Protein AF-A0A7S2HXE6-F1 (afdb_monomer_lite)

Sequence (151 aa):
RLRIKLFRNLTEQEIAFYDAHVSGELSSRLINDSASLSSLTQFTTQTLLQAVVKFSGALVAMYWTHPKLAIIATIITPVGALLVRRTGKIVGKYGIVQNHAMAKANAVAIEVLGSIRTVQSNVGERQEARRFMERLNYYLRVIKATVYLET

Secondary structure (DSSP, 8-state):
-HHHHHHHHHHTS-HHHHHSS-HHHHHHHHHHHHHHHHHHHHHHHHHHHHHHHHHHHHHHHHHHH-HHHHHHHHHHHHHHHHHHHHHHHHHHHHHHHHHHHHHHHHHHHHHHHHTHHHHHHTT-HHHHHHHHHHHHHHHHHHHHHHHHTT-

Structure (mmCIF, N/CA/C/O backbone):
data_AF-A0A7S2HXE6-F1
#
_entry.id   AF-A0A7S2HXE6-F1
#
loop_
_atom_site.group_PDB
_atom_site.id
_atom_site.type_symbol
_atom_site.label_atom_id
_atom_site.label_alt_id
_atom_site.label_comp_id
_atom_site.label_asym_id
_atom_site.label_entity_id
_atom_site.label_seq_id
_atom_site.pdbx_PDB_ins_code
_atom_site.Cartn_x
_atom_site.Cartn_y
_atom_site.Cartn_z
_atom_site.occupancy
_atom_site.B_iso_or_equiv
_atom_site.auth_seq_id
_atom_site.auth_comp_id
_atom_site.auth_asym_id
_atom_site.auth_atom_id
_atom_site.pdbx_PDB_model_num
ATOM 1 N N . ARG A 1 1 ? 1.824 26.849 1.088 1.00 81.12 1 ARG A N 1
ATOM 2 C CA . ARG A 1 1 ? 0.504 27.034 0.423 1.00 81.12 1 ARG A CA 1
ATOM 3 C C . ARG A 1 1 ? -0.604 26.183 1.055 1.00 81.12 1 ARG A C 1
ATOM 5 O O . ARG A 1 1 ? -1.630 26.756 1.387 1.00 81.12 1 ARG A O 1
ATOM 12 N N . LEU A 1 2 ? -0.410 24.872 1.274 1.00 87.19 2 LEU A N 1
ATOM 13 C CA . LEU A 1 2 ? -1.423 24.003 1.907 1.00 87.19 2 LEU A CA 1
ATOM 14 C C . LEU A 1 2 ? -1.822 24.473 3.322 1.00 87.19 2 LEU A C 1
ATOM 16 O O . LEU A 1 2 ? -3.001 24.662 3.585 1.00 87.19 2 LEU A O 1
ATOM 20 N N . ARG A 1 3 ? -0.834 24.779 4.179 1.00 89.62 3 ARG A N 1
ATOM 21 C CA . ARG A 1 3 ? -1.045 25.345 5.529 1.00 89.62 3 ARG A CA 1
ATOM 22 C C . ARG A 1 3 ? -1.903 26.610 5.538 1.00 89.62 3 ARG A C 1
ATOM 24 O O . ARG A 1 3 ? -2.795 26.727 6.356 1.00 89.62 3 ARG A O 1
ATOM 31 N N . ILE A 1 4 ? -1.667 27.519 4.592 1.00 91.38 4 ILE A N 1
ATOM 32 C CA . ILE A 1 4 ? -2.418 28.780 4.474 1.00 91.38 4 ILE A CA 1
ATOM 33 C C . ILE A 1 4 ? -3.874 28.506 4.079 1.00 91.38 4 ILE A C 1
ATOM 35 O O . ILE A 1 4 ? -4.780 29.107 4.641 1.00 91.38 4 ILE A O 1
ATOM 39 N N . LYS A 1 5 ? -4.113 27.575 3.144 1.00 90.88 5 LYS A N 1
ATOM 40 C CA . LYS A 1 5 ? -5.477 27.174 2.763 1.00 90.88 5 LYS A CA 1
ATOM 41 C C . LYS A 1 5 ? -6.226 26.519 3.924 1.00 90.88 5 LYS A C 1
ATOM 43 O O . LYS A 1 5 ? -7.384 26.846 4.137 1.00 90.88 5 LYS A O 1
ATOM 48 N N . LEU A 1 6 ? -5.566 25.623 4.661 1.00 89.31 6 LEU A N 1
ATOM 49 C CA . LEU A 1 6 ? -6.151 24.966 5.831 1.00 89.31 6 LEU A CA 1
ATOM 50 C C . LEU A 1 6 ? -6.435 25.966 6.955 1.00 89.31 6 LEU A C 1
ATOM 52 O O . LEU A 1 6 ? -7.517 25.933 7.522 1.00 89.31 6 LEU A O 1
ATOM 56 N N . PHE A 1 7 ? -5.510 26.890 7.220 1.00 92.38 7 PHE A N 1
ATOM 57 C CA . PHE A 1 7 ? -5.711 27.957 8.197 1.00 92.38 7 PHE A CA 1
ATOM 58 C C . PHE A 1 7 ? -6.892 28.858 7.823 1.00 92.38 7 PHE A C 1
ATOM 60 O O . PHE A 1 7 ? -7.756 29.088 8.657 1.00 92.38 7 PHE A O 1
ATOM 67 N N . ARG A 1 8 ? -6.991 29.283 6.554 1.00 93.50 8 ARG A N 1
ATOM 68 C CA . ARG A 1 8 ? -8.138 30.065 6.066 1.00 93.50 8 ARG A CA 1
ATOM 69 C C . ARG A 1 8 ? -9.463 29.316 6.244 1.00 93.50 8 ARG A C 1
ATOM 71 O O . ARG A 1 8 ? -10.439 29.890 6.705 1.00 93.50 8 ARG A O 1
ATOM 78 N N . ASN A 1 9 ? -9.480 28.028 5.911 1.00 90.94 9 ASN A N 1
ATOM 79 C CA . ASN A 1 9 ? -10.676 27.203 6.058 1.00 90.94 9 ASN A CA 1
ATOM 80 C C . ASN A 1 9 ? -11.065 26.993 7.530 1.00 90.94 9 ASN A C 1
ATOM 82 O O . ASN A 1 9 ? -12.245 26.894 7.832 1.00 90.94 9 ASN A O 1
ATOM 86 N N . LEU A 1 10 ? -10.090 26.935 8.445 1.00 90.69 10 LEU A N 1
ATOM 87 C CA . LEU A 1 10 ? -10.360 26.913 9.883 1.00 90.69 10 LEU A CA 1
ATOM 88 C C . LEU A 1 10 ? -10.968 28.248 10.329 1.00 90.69 10 LEU A C 1
ATOM 90 O O . LEU A 1 10 ? -11.995 28.248 10.995 1.00 90.69 10 LEU A O 1
ATOM 94 N N . THR A 1 11 ? -10.416 29.391 9.916 1.00 91.00 11 THR A N 1
ATOM 95 C CA . THR A 1 11 ? -10.940 30.711 10.322 1.00 91.00 11 THR A CA 1
ATOM 96 C C . THR A 1 11 ? -12.355 31.017 9.816 1.00 91.00 11 THR A C 1
ATOM 98 O O . THR A 1 11 ? -13.000 31.907 10.354 1.00 91.00 11 THR A O 1
ATOM 101 N N . GLU A 1 12 ? -12.835 30.294 8.803 1.00 93.31 12 GLU A N 1
ATOM 102 C CA . GLU A 1 12 ? -14.193 30.416 8.249 1.00 93.31 12 GLU A CA 1
ATOM 103 C C . GLU A 1 12 ? -15.202 29.435 8.895 1.00 93.31 12 GLU A C 1
ATOM 105 O O . GLU A 1 12 ? -16.368 29.423 8.508 1.00 93.31 12 GLU A O 1
ATOM 110 N N . GLN A 1 13 ? -14.782 28.609 9.866 1.00 93.12 13 GLN A N 1
ATOM 111 C CA . GLN A 1 13 ? -15.670 27.682 10.584 1.00 93.12 13 GLN A CA 1
ATOM 112 C C . GLN A 1 13 ? -16.574 28.376 11.609 1.00 93.12 13 GLN A C 1
ATOM 114 O O . GLN A 1 13 ? -16.251 29.433 12.150 1.00 93.12 13 GLN A O 1
ATOM 119 N N . GLU A 1 14 ? -17.705 27.736 11.902 1.00 92.19 14 GLU A N 1
ATOM 120 C CA . GLU A 1 14 ? -18.679 28.196 12.893 1.00 92.19 14 GLU A CA 1
ATOM 121 C C . GLU A 1 14 ? -18.166 28.085 14.340 1.00 92.19 14 GLU A C 1
ATOM 123 O O . GLU A 1 14 ? -17.297 27.276 14.653 1.00 92.19 14 GLU A O 1
ATOM 128 N N . ILE A 1 15 ? -18.736 28.871 15.260 1.00 87.31 15 ILE A N 1
ATOM 129 C CA . ILE A 1 15 ? -18.322 28.882 16.677 1.00 87.31 15 ILE A CA 1
ATOM 130 C C . ILE A 1 15 ? -18.543 27.510 17.336 1.00 87.31 15 ILE A C 1
ATOM 132 O O . ILE A 1 15 ? -17.669 27.031 18.054 1.00 87.31 15 ILE A O 1
ATOM 136 N N . ALA A 1 16 ? -19.642 26.824 16.999 1.00 90.94 16 ALA A N 1
ATOM 137 C CA . ALA A 1 16 ? -19.952 25.488 17.512 1.00 90.94 16 ALA A CA 1
ATOM 138 C C . ALA A 1 16 ? -18.859 24.444 17.196 1.00 90.94 16 ALA A C 1
ATOM 140 O O . ALA A 1 16 ? -18.654 23.502 17.960 1.00 90.94 16 ALA A O 1
ATOM 141 N N . PHE A 1 17 ? -18.112 24.622 16.099 1.00 88.94 17 PHE A N 1
ATOM 142 C CA . PHE A 1 17 ? -16.970 23.771 15.764 1.00 88.94 17 PHE A CA 1
ATOM 143 C C . PHE A 1 17 ? -15.829 23.921 16.782 1.00 88.94 17 PHE A C 1
ATOM 145 O O . PHE A 1 17 ? -15.193 22.928 17.141 1.00 88.94 17 PHE A O 1
ATOM 152 N N . TYR A 1 18 ? -15.586 25.141 17.263 1.00 89.00 18 TYR A N 1
ATOM 153 C CA . TYR A 1 18 ? -14.545 25.445 18.246 1.00 89.00 18 TYR A CA 1
ATOM 154 C C . TYR A 1 18 ? -14.948 25.080 19.677 1.00 89.00 18 TYR A C 1
ATOM 156 O O . TYR A 1 18 ? -14.078 24.733 20.469 1.00 89.00 18 TYR A O 1
ATOM 164 N N . ASP A 1 19 ? -16.245 25.060 19.987 1.00 89.25 19 ASP A N 1
ATOM 165 C CA . ASP A 1 19 ? -16.742 24.545 21.270 1.00 89.25 19 ASP A CA 1
ATOM 166 C C . ASP A 1 19 ? -16.536 23.024 21.399 1.00 89.25 19 ASP A C 1
ATOM 168 O O . ASP A 1 19 ? -16.364 22.497 22.498 1.00 89.25 19 ASP A O 1
ATOM 172 N N . ALA A 1 20 ? -16.514 22.311 20.267 1.00 88.00 20 ALA A N 1
ATOM 173 C CA . ALA A 1 20 ? -16.326 20.863 20.210 1.00 88.00 20 ALA A CA 1
ATOM 174 C C . ALA A 1 20 ? -14.853 20.408 20.117 1.00 88.00 20 ALA A C 1
ATOM 176 O O . ALA A 1 20 ? -14.584 19.219 20.293 1.00 88.00 20 ALA A O 1
ATOM 177 N N . HIS A 1 21 ? -13.896 21.304 19.833 1.00 86.50 21 HIS A N 1
ATOM 178 C CA . HIS A 1 21 ? -12.496 20.941 19.569 1.00 86.50 21 HIS A CA 1
ATOM 179 C C . HIS A 1 21 ? -11.499 21.817 20.333 1.00 86.50 21 HIS A C 1
ATOM 181 O O . HIS A 1 21 ? -11.585 23.040 20.344 1.00 86.50 21 HIS A O 1
ATOM 187 N N . VAL A 1 22 ? -10.459 21.198 20.898 1.00 89.12 22 VAL A N 1
ATOM 188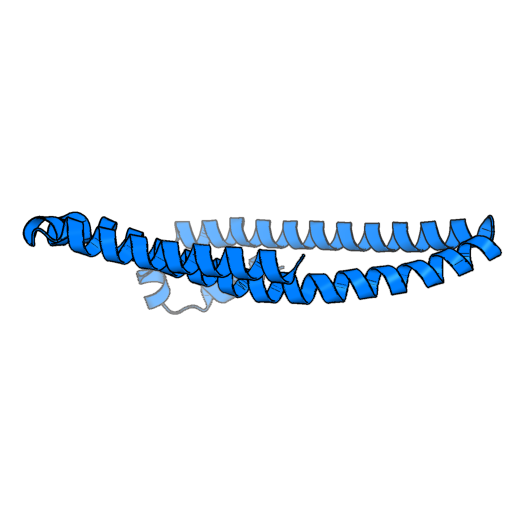 C CA . VAL A 1 22 ? -9.404 21.926 21.614 1.00 89.12 22 VAL A CA 1
ATOM 189 C C . VAL A 1 22 ? -8.497 22.658 20.617 1.00 89.12 22 VAL A C 1
ATOM 191 O O . VAL A 1 22 ? -7.863 22.035 19.764 1.00 89.12 22 VAL A O 1
ATOM 194 N N . SER A 1 23 ? -8.346 23.978 20.756 1.00 86.31 23 SER A N 1
ATOM 195 C CA . SER A 1 23 ? -7.539 24.812 19.843 1.00 86.31 23 SER A CA 1
ATOM 196 C C . SER A 1 23 ? -6.089 24.330 19.666 1.00 86.31 23 SER A C 1
ATOM 198 O O . SER A 1 23 ? -5.517 24.439 18.579 1.00 86.31 23 SER A O 1
ATOM 200 N N . GLY A 1 24 ? -5.489 23.752 20.714 1.00 87.50 24 GLY A N 1
ATOM 201 C CA . GLY A 1 24 ? -4.152 23.150 20.653 1.00 87.50 24 GLY A CA 1
ATOM 202 C C . GLY A 1 24 ? -4.077 21.906 19.758 1.00 87.50 24 GLY A C 1
ATOM 203 O O . GLY A 1 24 ? -3.089 21.719 19.048 1.00 87.50 24 GLY A O 1
ATOM 204 N N . GLU A 1 25 ? -5.136 21.095 19.725 1.00 88.44 25 GLU A N 1
ATOM 205 C CA . GLU A 1 25 ? -5.241 19.935 18.837 1.00 88.44 25 GLU A CA 1
ATOM 206 C C . GLU A 1 25 ? -5.352 20.381 17.376 1.00 88.44 25 GLU A C 1
ATOM 208 O O . GLU A 1 25 ? -4.612 19.890 16.524 1.00 88.44 25 GLU A O 1
ATOM 213 N N . LEU A 1 26 ? -6.208 21.366 17.088 1.00 88.81 26 LEU A N 1
ATOM 214 C CA . LEU A 1 26 ? -6.371 21.920 15.739 1.00 88.81 26 LEU A CA 1
ATOM 215 C C . LEU A 1 26 ? -5.058 22.506 15.203 1.00 88.81 26 LEU A C 1
ATOM 217 O O . LEU A 1 26 ?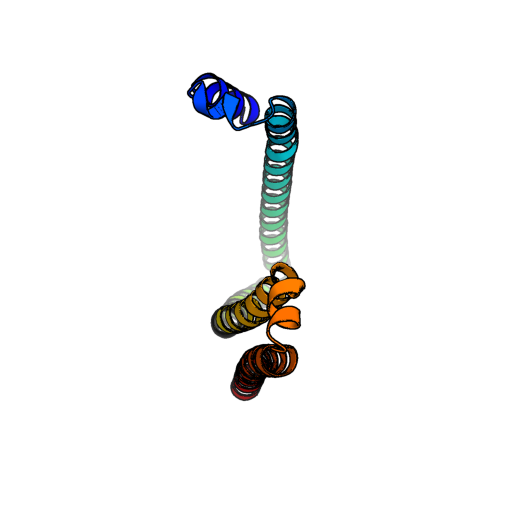 -4.699 22.264 14.051 1.00 88.81 26 LEU A O 1
ATOM 221 N N . SER A 1 27 ? -4.310 23.224 16.046 1.00 90.00 27 SER A N 1
ATOM 222 C CA . SER A 1 27 ? -2.983 23.749 15.702 1.00 90.00 27 SER A CA 1
ATOM 223 C C . SER A 1 27 ? -1.972 22.626 15.439 1.00 90.00 27 SER A C 1
ATOM 225 O O . SER A 1 27 ? -1.271 22.635 14.423 1.00 90.00 27 SER A O 1
ATOM 227 N N . SER A 1 28 ? -1.946 21.604 16.302 1.00 92.44 28 SER A N 1
ATOM 228 C CA . SER A 1 28 ? -1.087 20.427 16.137 1.00 92.44 28 SER A CA 1
ATOM 229 C C . SER A 1 28 ? -1.377 19.695 14.824 1.00 92.44 28 SER A C 1
ATOM 231 O O . SER A 1 28 ? -0.459 19.446 14.043 1.00 92.44 28 SER A O 1
ATOM 233 N N . ARG A 1 29 ? -2.651 19.428 14.517 1.00 89.62 29 ARG A N 1
ATOM 234 C CA . ARG A 1 29 ? -3.077 18.788 13.262 1.00 89.62 29 ARG A CA 1
ATOM 235 C C . ARG A 1 29 ? -2.752 19.653 12.052 1.00 89.62 29 ARG A C 1
ATOM 237 O O . ARG A 1 29 ? -2.179 19.165 11.080 1.00 89.62 29 ARG A O 1
ATOM 244 N N . LEU A 1 30 ? -3.011 20.959 12.124 1.00 91.38 30 LEU A N 1
ATOM 245 C CA . LEU A 1 30 ? -2.648 21.899 11.066 1.00 91.38 30 LEU A CA 1
ATOM 246 C C . LEU A 1 30 ? -1.150 21.837 10.748 1.00 91.38 30 LEU A C 1
ATOM 248 O O . LEU A 1 30 ? -0.786 21.886 9.575 1.00 91.38 30 LEU A O 1
ATOM 252 N N . ILE A 1 31 ? -0.274 21.723 11.747 1.00 91.31 31 ILE A N 1
ATOM 253 C CA . ILE A 1 31 ? 1.181 21.677 11.544 1.00 91.31 31 ILE A CA 1
ATOM 254 C C . ILE A 1 31 ? 1.640 20.290 11.083 1.00 91.31 31 ILE A C 1
ATOM 256 O O . ILE A 1 31 ? 2.335 20.200 10.063 1.00 91.31 31 ILE A O 1
ATOM 260 N N . ASN A 1 32 ? 1.249 19.239 11.806 1.00 93.19 32 ASN A N 1
ATOM 261 C CA . ASN A 1 32 ? 1.740 17.873 11.634 1.00 93.19 32 ASN A CA 1
ATOM 262 C C . ASN A 1 32 ? 1.146 17.194 10.399 1.00 93.19 32 ASN A C 1
ATOM 264 O O . ASN A 1 32 ? 1.893 16.641 9.588 1.00 93.19 32 ASN A O 1
ATOM 268 N N . ASP A 1 33 ? -0.166 17.298 10.187 1.00 92.25 33 ASP A N 1
ATOM 269 C CA . ASP A 1 33 ? -0.819 16.654 9.044 1.00 92.25 33 ASP A CA 1
ATOM 270 C C . ASP A 1 33 ? -0.401 17.350 7.747 1.00 92.25 33 ASP A C 1
ATOM 272 O O . ASP A 1 33 ? -0.079 16.701 6.751 1.00 92.25 33 ASP A O 1
ATOM 276 N N . SER A 1 34 ? -0.305 18.684 7.754 1.00 90.44 34 SER A N 1
ATOM 277 C CA . SER A 1 34 ? 0.174 19.418 6.577 1.00 90.44 34 SER A CA 1
ATOM 278 C C . SER A 1 34 ? 1.658 19.183 6.283 1.00 90.44 34 SER A C 1
ATOM 280 O O . SER A 1 34 ? 2.040 19.179 5.111 1.00 90.44 34 SER A O 1
ATOM 282 N N . ALA A 1 35 ? 2.495 18.986 7.313 1.00 91.56 35 ALA A N 1
ATOM 283 C CA . ALA A 1 35 ? 3.896 18.600 7.143 1.00 91.56 35 ALA A CA 1
ATOM 284 C C . ALA A 1 35 ? 3.989 17.220 6.493 1.00 91.56 35 ALA A C 1
ATOM 286 O O . ALA A 1 35 ? 4.689 17.061 5.495 1.00 91.56 35 ALA A O 1
ATOM 287 N N . SER A 1 36 ? 3.233 16.262 7.027 1.00 93.12 36 SER A N 1
ATOM 288 C CA . SER A 1 36 ? 3.194 14.879 6.556 1.00 93.12 36 SER A CA 1
ATOM 289 C C . SER A 1 36 ? 2.680 14.794 5.120 1.00 93.12 36 SER A C 1
ATOM 291 O O . SER A 1 36 ? 3.274 14.132 4.279 1.00 93.12 36 SER A O 1
ATOM 293 N N . LEU A 1 37 ? 1.629 15.539 4.773 1.00 92.25 37 LEU A N 1
ATOM 294 C CA . LEU A 1 37 ? 1.143 15.608 3.392 1.00 92.25 37 LEU A CA 1
ATOM 295 C C . LEU A 1 37 ? 2.168 16.238 2.443 1.00 92.25 37 LEU A C 1
ATOM 297 O O . LEU A 1 37 ? 2.333 15.778 1.311 1.00 92.25 37 LEU A O 1
ATOM 301 N N . SER A 1 38 ? 2.874 17.279 2.891 1.00 91.75 38 SER A N 1
ATOM 302 C CA . SER A 1 38 ? 3.929 17.902 2.091 1.00 91.75 38 SER A CA 1
ATOM 303 C C . SER A 1 38 ? 5.099 16.945 1.863 1.00 91.75 38 SER A C 1
ATOM 305 O O . SER A 1 38 ? 5.583 16.848 0.736 1.00 91.75 38 SER A O 1
ATOM 307 N N . SER A 1 39 ? 5.536 16.220 2.897 1.00 93.06 39 SER A N 1
ATOM 308 C CA . SER A 1 39 ? 6.642 15.264 2.794 1.00 93.06 39 SER A CA 1
ATOM 309 C C . SER A 1 39 ? 6.270 14.061 1.930 1.00 93.06 39 SER A C 1
ATOM 311 O O . SER A 1 39 ? 7.057 13.671 1.073 1.00 93.06 39 SER A O 1
ATOM 313 N N . LEU A 1 40 ? 5.047 13.535 2.054 1.00 95.38 40 LEU A N 1
ATOM 314 C CA . LEU A 1 40 ? 4.528 12.473 1.188 1.00 95.38 40 LEU A CA 1
ATOM 315 C C . LEU A 1 40 ? 4.474 12.908 -0.277 1.00 95.38 40 LEU A C 1
ATOM 317 O O . LEU A 1 40 ? 4.883 12.156 -1.163 1.00 95.38 40 LEU A O 1
ATOM 321 N N . THR A 1 41 ? 4.008 14.130 -0.543 1.00 93.81 41 THR A N 1
ATOM 322 C CA . THR A 1 41 ? 3.964 14.681 -1.905 1.00 93.81 41 THR A CA 1
ATOM 323 C C . THR A 1 41 ? 5.372 14.823 -2.474 1.00 93.81 41 THR A C 1
ATOM 325 O O . THR A 1 41 ? 5.621 14.435 -3.616 1.00 93.81 41 THR A O 1
ATOM 328 N N . GLN A 1 42 ? 6.307 15.340 -1.674 1.00 93.56 42 GLN A N 1
ATOM 329 C CA . GLN A 1 42 ? 7.703 15.491 -2.071 1.00 93.56 42 GLN A CA 1
ATOM 330 C C . GLN A 1 42 ? 8.349 14.134 -2.358 1.00 93.56 42 GLN A C 1
ATOM 332 O O . GLN A 1 42 ? 8.926 13.952 -3.427 1.00 93.56 42 GLN A O 1
ATOM 337 N N . PHE A 1 43 ? 8.190 13.169 -1.452 1.00 96.31 43 PHE A N 1
ATOM 338 C CA . PHE A 1 43 ? 8.707 11.815 -1.612 1.00 96.31 43 PHE A CA 1
ATOM 339 C C . PHE A 1 43 ? 8.131 11.132 -2.855 1.00 96.31 43 PHE A C 1
ATOM 341 O O . PHE A 1 43 ? 8.875 10.569 -3.657 1.00 96.31 43 PHE A O 1
ATOM 348 N N . THR A 1 44 ? 6.816 11.223 -3.059 1.00 95.62 44 THR A N 1
ATOM 349 C CA . THR A 1 44 ? 6.143 10.638 -4.227 1.00 95.62 44 THR A CA 1
ATOM 350 C C . THR A 1 44 ? 6.641 11.277 -5.518 1.00 95.62 44 THR A C 1
ATOM 352 O O . THR A 1 44 ? 6.999 10.572 -6.454 1.00 95.62 44 THR A O 1
ATOM 355 N N . THR A 1 45 ? 6.748 12.606 -5.557 1.00 95.56 45 THR A N 1
ATOM 356 C CA . THR A 1 45 ? 7.252 13.339 -6.730 1.00 95.56 45 THR A CA 1
ATOM 357 C C . THR A 1 45 ? 8.698 12.959 -7.040 1.00 95.56 45 THR A C 1
ATOM 359 O O . THR A 1 45 ? 9.029 12.663 -8.186 1.00 95.56 45 THR A O 1
ATOM 362 N N . GLN A 1 46 ? 9.553 12.907 -6.017 1.00 96.88 46 GLN A N 1
ATOM 363 C CA . GLN A 1 46 ? 10.946 12.492 -6.152 1.00 96.88 46 GLN A CA 1
ATOM 364 C C . GLN A 1 46 ? 11.055 11.052 -6.660 1.00 96.88 46 GLN A C 1
ATOM 366 O O . GLN A 1 46 ? 11.855 10.771 -7.551 1.00 96.88 46 GLN A O 1
ATOM 371 N N . THR A 1 47 ? 10.242 10.147 -6.121 1.00 97.31 47 THR A N 1
ATOM 372 C CA . THR A 1 47 ? 10.232 8.734 -6.509 1.00 97.31 47 THR A CA 1
ATOM 373 C C . THR A 1 47 ? 9.762 8.565 -7.949 1.00 97.31 47 THR A C 1
ATOM 375 O O . THR A 1 47 ? 10.398 7.847 -8.716 1.00 97.31 47 THR A O 1
ATOM 378 N N . LEU A 1 48 ? 8.704 9.275 -8.351 1.00 96.88 48 LEU A N 1
ATOM 379 C CA . LEU A 1 48 ? 8.206 9.273 -9.725 1.00 96.88 48 LEU A CA 1
ATOM 380 C C . LEU A 1 48 ? 9.252 9.816 -10.697 1.00 96.88 48 LEU A C 1
ATOM 382 O O . LEU A 1 48 ? 9.522 9.184 -11.715 1.00 96.88 48 LEU A O 1
ATOM 386 N N . LEU A 1 49 ? 9.887 10.942 -10.368 1.00 97.38 49 LEU A N 1
ATOM 387 C CA . LEU A 1 49 ? 10.932 11.522 -11.206 1.00 97.38 49 LEU A CA 1
ATOM 388 C C . LEU A 1 49 ? 12.112 10.556 -11.367 1.00 97.38 49 LEU A C 1
ATOM 390 O O . LEU A 1 49 ? 12.562 10.316 -12.485 1.00 97.38 49 LEU A O 1
ATOM 394 N N . GLN A 1 50 ? 12.578 9.951 -10.270 1.00 97.31 50 GLN A N 1
ATOM 395 C CA . GLN A 1 50 ? 13.628 8.936 -10.329 1.00 97.31 50 GLN A CA 1
ATOM 396 C C . GLN A 1 50 ? 13.220 7.736 -11.179 1.00 97.31 50 GLN A C 1
ATOM 398 O O . GLN A 1 50 ? 14.037 7.250 -11.955 1.00 97.31 50 GLN A O 1
ATOM 403 N N . ALA A 1 51 ? 11.987 7.248 -11.039 1.00 96.38 51 ALA A N 1
ATOM 404 C CA . ALA A 1 51 ? 11.490 6.126 -11.824 1.00 96.38 51 ALA A CA 1
ATOM 405 C C . ALA A 1 51 ? 11.487 6.457 -13.321 1.00 96.38 51 ALA A C 1
ATOM 407 O O . ALA A 1 51 ? 11.971 5.655 -14.113 1.00 96.38 51 ALA A O 1
ATOM 408 N N . VAL A 1 52 ? 11.026 7.654 -13.700 1.00 97.12 52 VAL A N 1
ATOM 409 C CA . VAL A 1 52 ? 11.028 8.118 -15.095 1.00 97.12 52 VAL A CA 1
ATOM 410 C C . VAL A 1 52 ? 12.450 8.205 -15.642 1.00 97.12 52 VAL A C 1
ATOM 412 O O . VAL A 1 52 ? 12.715 7.639 -16.698 1.00 97.12 52 VAL A O 1
ATOM 415 N N . VAL A 1 53 ? 13.370 8.852 -14.919 1.00 97.50 53 VAL A N 1
ATOM 416 C CA . VAL A 1 53 ? 14.773 9.004 -15.346 1.00 97.50 53 VAL A CA 1
ATOM 417 C C . VAL A 1 53 ? 15.474 7.651 -15.458 1.00 97.50 53 VAL A C 1
ATOM 419 O O . VAL A 1 53 ? 16.173 7.397 -16.434 1.00 97.50 53 VAL A O 1
ATOM 422 N N . LYS A 1 54 ? 15.279 6.755 -14.483 1.00 95.56 54 LYS A N 1
ATOM 423 C CA . LYS A 1 54 ? 15.858 5.405 -14.512 1.00 95.56 54 LYS A CA 1
ATOM 424 C C . LYS A 1 54 ? 15.296 4.589 -15.670 1.00 95.56 54 LYS A C 1
ATOM 426 O O . LYS A 1 54 ? 16.061 3.933 -16.364 1.00 95.56 54 LYS A O 1
ATOM 431 N N . PHE A 1 55 ? 13.984 4.636 -15.887 1.00 93.19 55 PHE A N 1
ATOM 432 C CA . PHE A 1 55 ? 13.328 3.889 -16.953 1.00 93.19 55 PHE A CA 1
ATOM 433 C C . PHE A 1 55 ? 13.758 4.375 -18.340 1.00 93.19 55 PHE A C 1
ATOM 435 O O . PHE A 1 55 ? 14.158 3.564 -19.174 1.00 93.19 55 PHE A O 1
ATOM 442 N N . SER A 1 56 ? 13.733 5.689 -18.579 1.00 95.00 56 SER A N 1
ATOM 443 C CA . SER A 1 56 ? 14.158 6.261 -19.858 1.00 95.00 56 SER A CA 1
ATOM 444 C C . SER A 1 56 ? 15.655 6.068 -20.091 1.00 95.00 56 SER A C 1
ATOM 446 O O . SER A 1 56 ? 16.045 5.639 -21.174 1.00 95.00 56 SER A O 1
ATOM 448 N N . GLY A 1 57 ? 16.488 6.300 -19.073 1.00 95.06 57 GLY A N 1
ATOM 449 C CA . GLY A 1 57 ? 17.932 6.088 -19.147 1.00 95.06 57 GLY A CA 1
ATOM 450 C C . GLY A 1 57 ? 18.295 4.633 -19.438 1.00 95.06 57 GLY A C 1
ATOM 451 O O . GLY A 1 57 ? 19.107 4.371 -20.323 1.00 95.06 57 GLY A O 1
ATOM 452 N N . ALA A 1 58 ? 17.647 3.683 -18.756 1.00 91.12 58 ALA A N 1
ATOM 453 C CA . ALA A 1 58 ? 17.842 2.258 -19.004 1.00 91.12 58 ALA A CA 1
ATOM 454 C C . ALA A 1 58 ? 17.421 1.866 -20.425 1.00 91.12 58 ALA A C 1
ATOM 456 O O . ALA A 1 58 ? 18.180 1.178 -21.100 1.00 91.12 58 ALA A O 1
ATOM 457 N N . LEU A 1 59 ? 16.262 2.336 -20.905 1.00 90.62 59 LEU A N 1
ATOM 458 C CA . LEU A 1 59 ? 15.812 2.094 -22.279 1.00 90.62 59 LEU A CA 1
ATOM 459 C C . LEU A 1 59 ? 16.821 2.623 -23.302 1.00 90.62 59 LEU A C 1
ATOM 461 O O . LEU A 1 59 ? 17.266 1.864 -24.159 1.00 90.62 59 LEU A O 1
ATOM 465 N N . VAL A 1 60 ? 17.218 3.894 -23.197 1.00 93.94 60 VAL A N 1
ATOM 466 C CA . VAL A 1 60 ? 18.176 4.513 -24.128 1.00 93.94 60 VAL A CA 1
ATOM 467 C C . VAL A 1 60 ? 19.491 3.736 -24.149 1.00 93.94 60 VAL A C 1
ATOM 469 O O . VAL A 1 60 ? 19.974 3.396 -25.227 1.00 93.94 60 VAL A O 1
ATOM 472 N N . ALA A 1 61 ? 20.033 3.385 -22.978 1.00 92.38 61 ALA A N 1
ATOM 473 C CA . ALA A 1 61 ? 21.253 2.590 -22.881 1.00 92.38 61 ALA A CA 1
ATOM 474 C C . ALA A 1 61 ? 21.098 1.208 -23.544 1.00 92.38 61 ALA A C 1
ATOM 476 O O . ALA A 1 61 ? 21.954 0.805 -24.329 1.00 92.38 61 ALA A O 1
ATOM 477 N N . MET A 1 62 ? 19.984 0.507 -23.303 1.00 90.69 62 MET A N 1
ATOM 478 C CA . MET A 1 62 ? 19.714 -0.815 -23.885 1.00 90.69 62 MET A CA 1
ATOM 479 C C . MET A 1 62 ? 19.672 -0.784 -25.416 1.00 90.69 62 MET A C 1
ATOM 481 O O . MET A 1 62 ? 20.273 -1.639 -26.072 1.00 90.69 62 MET A O 1
ATOM 485 N N . TYR A 1 63 ? 18.968 0.200 -25.984 1.00 93.25 63 TYR A N 1
ATOM 486 C CA . TYR A 1 63 ? 18.842 0.356 -27.434 1.00 93.25 63 TYR A CA 1
ATOM 487 C C . TYR A 1 63 ? 20.152 0.808 -28.085 1.00 93.25 63 TYR A C 1
ATOM 489 O O . TYR A 1 63 ? 20.429 0.392 -29.210 1.00 93.25 63 TYR A O 1
ATOM 497 N N . TRP A 1 64 ? 20.970 1.599 -27.381 1.00 94.38 64 TRP A N 1
ATOM 498 C CA . TRP A 1 64 ? 22.285 2.019 -27.864 1.00 94.38 64 TRP A CA 1
ATOM 499 C C . TRP A 1 64 ? 23.277 0.856 -27.927 1.00 94.38 64 TRP A C 1
ATOM 501 O O . TRP A 1 64 ? 24.007 0.725 -28.906 1.00 94.38 64 TRP A O 1
ATOM 511 N N . THR A 1 65 ? 23.320 0.001 -26.900 1.00 91.25 65 THR A N 1
ATOM 512 C CA . THR A 1 65 ? 24.275 -1.115 -26.863 1.00 91.25 65 THR A CA 1
ATOM 513 C C . THR A 1 65 ? 23.879 -2.222 -27.839 1.00 91.25 65 THR A C 1
ATOM 515 O O . THR A 1 65 ? 24.667 -2.579 -28.713 1.00 91.25 65 THR A O 1
ATOM 518 N N . HIS A 1 66 ? 22.660 -2.767 -27.726 1.00 91.19 66 HIS A N 1
ATOM 519 C CA . HIS A 1 66 ? 22.217 -3.900 -28.545 1.00 91.19 66 HIS A CA 1
ATOM 520 C C . HIS A 1 66 ? 20.714 -3.832 -28.874 1.00 91.19 66 HIS A C 1
ATOM 522 O O . HIS A 1 66 ? 19.889 -4.406 -28.153 1.00 91.19 66 HIS A O 1
ATOM 528 N N . PRO A 1 67 ? 20.329 -3.238 -30.020 1.00 89.06 67 PRO A N 1
ATOM 529 C CA . PRO A 1 67 ? 18.921 -3.018 -30.354 1.00 89.06 67 PRO A CA 1
ATOM 530 C C . PRO A 1 67 ? 18.118 -4.318 -30.533 1.00 89.06 67 PRO A C 1
ATOM 532 O O . PRO A 1 67 ? 16.937 -4.362 -30.197 1.00 89.06 67 PRO A O 1
ATOM 535 N N . LYS A 1 68 ? 18.744 -5.413 -30.993 1.00 90.94 68 LYS A N 1
ATOM 536 C CA . LYS A 1 68 ? 18.060 -6.712 -31.157 1.00 90.94 68 LYS A CA 1
ATOM 537 C C . LYS A 1 68 ? 17.608 -7.313 -29.819 1.00 90.94 68 LYS A C 1
ATOM 539 O O . LYS A 1 68 ? 16.474 -7.771 -29.712 1.00 90.94 68 LYS A O 1
ATOM 544 N N . LEU A 1 69 ? 18.469 -7.282 -28.797 1.00 86.25 69 LEU A N 1
ATOM 545 C CA . LEU A 1 69 ? 18.124 -7.751 -27.448 1.00 86.25 69 LEU A CA 1
ATOM 546 C C . LEU A 1 69 ? 17.111 -6.811 -26.782 1.00 86.25 69 LEU A C 1
ATOM 548 O O . LEU A 1 69 ? 16.207 -7.273 -26.084 1.00 86.25 69 LEU A O 1
ATOM 552 N N . ALA A 1 70 ? 17.217 -5.507 -27.056 1.00 90.81 70 ALA A N 1
ATOM 553 C CA . ALA A 1 70 ? 16.305 -4.510 -26.515 1.00 90.81 70 ALA A CA 1
ATOM 554 C C . ALA A 1 70 ? 14.848 -4.722 -26.951 1.00 90.81 70 ALA A C 1
ATOM 556 O O . ALA A 1 70 ? 13.939 -4.662 -26.118 1.00 90.81 70 ALA A O 1
ATOM 557 N N . ILE A 1 71 ? 14.625 -5.046 -28.228 1.00 89.31 71 ILE A N 1
ATOM 558 C CA . ILE A 1 71 ? 13.292 -5.342 -28.773 1.00 89.31 71 ILE A CA 1
ATOM 559 C C . ILE A 1 71 ? 12.680 -6.568 -28.085 1.00 89.31 71 ILE A C 1
ATOM 561 O O . ILE A 1 71 ? 11.531 -6.518 -27.648 1.00 89.31 71 ILE A O 1
ATOM 565 N N . ILE A 1 72 ? 13.453 -7.647 -27.923 1.00 91.06 72 ILE A N 1
ATOM 566 C CA . ILE A 1 72 ? 12.980 -8.880 -27.275 1.0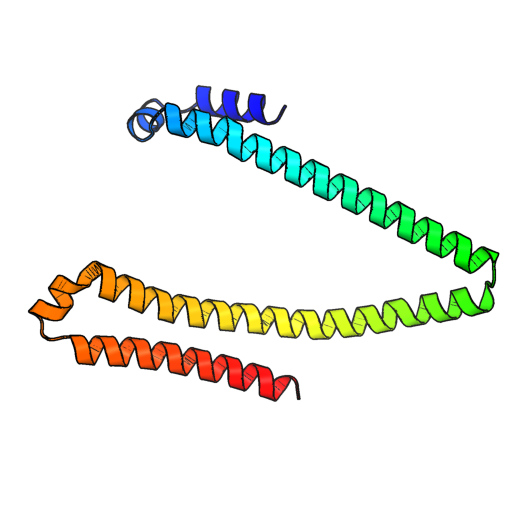0 91.06 72 ILE A CA 1
ATOM 567 C C . ILE A 1 72 ? 12.558 -8.600 -25.824 1.00 91.06 72 ILE A C 1
ATOM 569 O O . ILE A 1 72 ? 11.449 -8.949 -25.420 1.00 91.06 72 ILE A O 1
ATOM 573 N N . ALA A 1 73 ? 13.394 -7.906 -25.048 1.00 87.94 73 ALA A N 1
ATOM 574 C CA . ALA A 1 73 ? 13.081 -7.547 -23.663 1.00 87.94 73 ALA A CA 1
ATOM 575 C C . ALA A 1 73 ? 11.862 -6.610 -23.550 1.00 87.94 73 ALA A C 1
ATOM 577 O O . ALA A 1 73 ? 11.034 -6.759 -22.644 1.00 87.94 73 ALA A O 1
ATOM 578 N N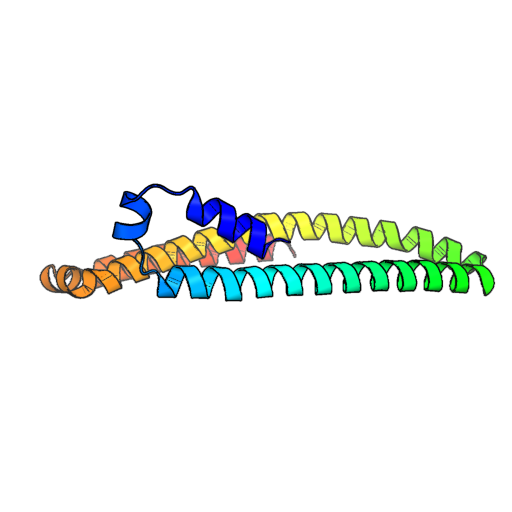 . THR A 1 74 ? 11.713 -5.680 -24.499 1.00 88.94 74 THR A N 1
ATOM 579 C CA . THR A 1 74 ? 10.563 -4.766 -24.568 1.00 88.94 74 THR A CA 1
ATOM 580 C C . THR A 1 74 ? 9.256 -5.515 -24.832 1.00 88.94 74 THR A C 1
ATOM 582 O O . THR A 1 74 ? 8.223 -5.088 -24.336 1.00 88.94 74 THR A O 1
ATOM 585 N N . ILE A 1 75 ? 9.282 -6.643 -25.553 1.00 91.00 75 ILE A N 1
ATOM 586 C CA . ILE A 1 75 ? 8.101 -7.490 -25.801 1.00 91.00 75 ILE A CA 1
ATOM 587 C C . ILE A 1 75 ? 7.795 -8.403 -24.605 1.00 91.00 75 ILE A C 1
ATOM 589 O O . ILE A 1 75 ? 6.632 -8.585 -24.249 1.00 91.00 75 ILE A O 1
ATOM 593 N N . ILE A 1 76 ? 8.814 -8.956 -23.944 1.00 91.94 76 ILE A N 1
ATOM 594 C CA . ILE A 1 76 ? 8.626 -9.847 -22.784 1.00 91.94 76 ILE A CA 1
ATOM 595 C C . ILE A 1 76 ? 8.050 -9.083 -21.580 1.00 91.94 76 ILE A C 1
ATOM 597 O O . ILE A 1 76 ? 7.180 -9.594 -20.872 1.00 91.94 76 ILE A O 1
ATOM 601 N N . THR A 1 77 ? 8.483 -7.837 -21.368 1.00 90.94 77 THR A N 1
ATOM 602 C CA . THR A 1 77 ? 8.041 -6.988 -20.247 1.00 90.94 77 THR A CA 1
ATOM 603 C C . THR A 1 77 ? 6.511 -6.817 -20.150 1.00 90.94 77 THR A C 1
ATOM 605 O O . THR A 1 77 ? 5.958 -7.102 -19.086 1.00 90.94 77 THR A O 1
ATOM 608 N N . PRO A 1 78 ? 5.773 -6.398 -21.201 1.00 91.44 78 PRO A N 1
ATOM 609 C CA . PRO A 1 78 ? 4.319 -6.258 -21.145 1.00 91.44 78 PRO A CA 1
ATOM 610 C C . PRO A 1 78 ? 3.596 -7.598 -20.973 1.00 91.44 78 PRO A C 1
ATOM 612 O O . PRO A 1 78 ? 2.550 -7.628 -20.327 1.00 91.44 78 PRO A O 1
ATOM 615 N N . VAL A 1 79 ? 4.148 -8.708 -21.480 1.00 93.69 79 VAL A N 1
ATOM 616 C CA . VAL A 1 79 ? 3.586 -10.052 -21.250 1.00 93.69 79 VAL A CA 1
ATOM 617 C C . VAL A 1 79 ? 3.661 -10.411 -19.765 1.00 93.69 79 VAL A C 1
ATOM 619 O O . VAL A 1 79 ? 2.649 -10.783 -19.169 1.00 93.69 79 VAL A O 1
ATOM 622 N N . GLY A 1 80 ? 4.823 -10.213 -19.134 1.00 92.25 80 GLY A N 1
ATOM 623 C CA . GLY A 1 80 ? 4.985 -10.398 -17.690 1.00 92.25 80 GLY A CA 1
ATOM 624 C C . GLY A 1 80 ? 4.085 -9.462 -16.879 1.00 92.25 80 GLY A C 1
ATOM 625 O O . GLY A 1 80 ? 3.384 -9.902 -15.966 1.00 92.25 80 GLY A O 1
ATOM 626 N N . ALA A 1 81 ? 4.020 -8.183 -17.258 1.00 92.88 81 ALA A N 1
ATOM 627 C CA . ALA A 1 81 ? 3.155 -7.202 -16.605 1.00 92.88 81 ALA A CA 1
ATOM 628 C C . ALA A 1 81 ? 1.666 -7.580 -16.694 1.00 92.88 81 ALA A C 1
ATOM 630 O O . ALA A 1 81 ? 0.915 -7.361 -15.740 1.00 92.88 81 ALA A O 1
ATOM 631 N N . LEU A 1 82 ? 1.224 -8.177 -17.806 1.00 93.81 82 LEU A N 1
ATOM 632 C CA . LEU A 1 82 ? -0.151 -8.644 -17.973 1.00 93.81 82 LEU A CA 1
ATOM 633 C C . LEU A 1 82 ? -0.478 -9.801 -17.021 1.00 93.81 82 LEU A C 1
ATOM 635 O O . LEU A 1 82 ? -1.550 -9.791 -16.409 1.00 93.81 82 LEU A O 1
ATOM 639 N N . LEU A 1 83 ? 0.439 -10.761 -16.867 1.00 90.94 83 LEU A N 1
ATOM 640 C CA . LEU A 1 83 ? 0.295 -11.873 -15.922 1.00 90.94 83 LEU A CA 1
ATOM 641 C C . LEU A 1 83 ? 0.219 -11.357 -14.483 1.00 90.94 83 LEU A C 1
ATOM 643 O O . LEU A 1 83 ? -0.747 -11.647 -13.779 1.00 90.94 83 LEU A O 1
ATOM 647 N N . VAL A 1 84 ? 1.155 -10.490 -14.085 1.00 91.88 84 VAL A N 1
ATOM 648 C CA . VAL A 1 84 ? 1.155 -9.869 -12.751 1.00 91.88 84 VAL A CA 1
ATOM 649 C C . VAL A 1 84 ? -0.130 -9.076 -12.511 1.00 91.88 84 VAL A C 1
ATOM 651 O O . VAL A 1 84 ? -0.721 -9.166 -11.439 1.00 91.88 84 VAL A O 1
ATOM 654 N N . ARG A 1 85 ? -0.629 -8.334 -13.507 1.00 92.44 85 ARG A N 1
ATOM 655 C CA . ARG A 1 85 ? -1.891 -7.585 -13.394 1.00 92.44 85 ARG A CA 1
ATOM 656 C C . ARG A 1 85 ? -3.101 -8.507 -13.229 1.00 92.44 85 ARG A C 1
ATOM 658 O O . ARG A 1 85 ? -4.030 -8.147 -12.507 1.00 92.44 85 ARG A O 1
ATOM 665 N N . ARG A 1 86 ? -3.128 -9.662 -13.903 1.00 89.38 86 ARG A N 1
ATOM 666 C CA . ARG A 1 86 ? -4.196 -10.667 -13.760 1.00 89.38 86 ARG A CA 1
ATOM 667 C C . ARG A 1 86 ? -4.195 -11.237 -12.342 1.00 89.38 86 ARG A C 1
ATOM 669 O O . ARG A 1 86 ? -5.216 -11.126 -11.668 1.00 89.38 86 ARG A O 1
ATOM 676 N N . THR A 1 87 ? -3.055 -11.736 -11.871 1.00 87.06 87 THR A N 1
ATOM 677 C CA . THR A 1 87 ? -2.915 -12.293 -10.517 1.00 87.06 87 THR A CA 1
ATOM 678 C C . THR A 1 87 ? -3.168 -11.230 -9.449 1.00 87.06 87 THR A C 1
ATOM 680 O O . THR A 1 87 ? -3.943 -11.450 -8.526 1.00 87.06 87 THR A O 1
ATOM 683 N N . GLY A 1 88 ? -2.643 -10.016 -9.626 1.00 88.50 88 GLY A N 1
ATOM 684 C CA . GLY A 1 88 ? -2.841 -8.906 -8.693 1.00 88.50 88 GLY A CA 1
ATOM 685 C C . GLY A 1 88 ? -4.307 -8.495 -8.523 1.00 88.50 88 GLY A C 1
ATOM 686 O O . GLY A 1 88 ? -4.725 -8.164 -7.416 1.00 88.50 88 GLY A O 1
ATOM 687 N N . LYS A 1 89 ? -5.130 -8.567 -9.580 1.00 88.06 89 LYS A N 1
ATOM 688 C CA . LYS A 1 89 ? -6.584 -8.341 -9.463 1.00 88.06 89 LYS A CA 1
ATOM 689 C C . LYS A 1 89 ? -7.274 -9.416 -8.627 1.00 88.06 89 LYS A C 1
ATOM 691 O O . LYS A 1 89 ? -8.195 -9.100 -7.875 1.00 88.06 89 LYS A O 1
ATOM 696 N N . ILE A 1 90 ? -6.850 -10.667 -8.781 1.00 85.25 90 ILE A N 1
ATOM 697 C CA . ILE A 1 90 ? -7.387 -11.810 -8.039 1.00 85.25 90 ILE A CA 1
ATOM 698 C C . ILE A 1 90 ? -7.024 -11.652 -6.559 1.00 85.25 90 ILE A C 1
ATOM 700 O O . ILE A 1 90 ? -7.922 -11.564 -5.722 1.00 85.25 90 ILE A O 1
ATOM 704 N N . VAL A 1 91 ? -5.734 -11.473 -6.260 1.00 87.62 91 VAL A N 1
ATOM 705 C CA . VAL A 1 91 ? -5.218 -11.224 -4.904 1.00 87.62 91 VAL A CA 1
ATOM 706 C C . VAL A 1 91 ? -5.913 -10.024 -4.262 1.00 87.62 91 VAL A C 1
ATOM 708 O O . VAL A 1 91 ? -6.385 -10.117 -3.133 1.00 87.62 91 VAL A O 1
ATOM 711 N N . GLY A 1 92 ? -6.067 -8.913 -4.991 1.00 88.31 92 GLY A N 1
ATOM 712 C CA . GLY A 1 92 ? -6.759 -7.725 -4.489 1.00 88.31 92 GLY A CA 1
ATOM 713 C C . GLY A 1 92 ? -8.221 -7.991 -4.115 1.00 88.31 92 GLY A C 1
ATOM 714 O O . GLY A 1 92 ? -8.676 -7.560 -3.055 1.00 88.31 92 GLY A O 1
ATOM 715 N N . LYS A 1 93 ? -8.957 -8.748 -4.939 1.00 88.00 93 LYS A N 1
ATOM 716 C CA . LYS A 1 93 ? -10.359 -9.101 -4.664 1.00 88.00 93 LYS A CA 1
ATOM 717 C C . LYS A 1 93 ? -10.488 -9.957 -3.402 1.00 88.00 93 LYS A C 1
ATOM 719 O O . LYS A 1 93 ? -11.332 -9.661 -2.559 1.00 88.00 93 LYS A O 1
ATOM 724 N N . TYR A 1 94 ? -9.658 -10.990 -3.254 1.00 87.75 94 TYR A N 1
ATOM 725 C CA . TYR A 1 94 ? -9.687 -11.850 -2.066 1.00 87.75 94 TYR A CA 1
ATOM 726 C C . TYR A 1 94 ? -9.164 -11.139 -0.818 1.00 87.75 94 TYR A C 1
ATOM 728 O O . TYR A 1 94 ? -9.739 -11.311 0.255 1.00 87.75 94 TYR A O 1
ATOM 736 N N . GLY A 1 95 ? -8.168 -10.263 -0.962 1.00 90.88 95 GLY A N 1
ATOM 737 C CA . GLY A 1 95 ? -7.657 -9.432 0.124 1.00 90.88 95 GLY A CA 1
ATOM 738 C C . GLY A 1 95 ? -8.742 -8.559 0.756 1.00 90.88 95 GLY A C 1
ATOM 739 O O . GLY A 1 95 ? -8.800 -8.444 1.978 1.00 90.88 95 GLY A O 1
ATOM 740 N N . ILE A 1 96 ? -9.667 -8.001 -0.035 1.00 92.81 96 ILE A N 1
ATOM 741 C CA . ILE A 1 96 ? -10.813 -7.244 0.503 1.00 92.81 96 ILE A CA 1
ATOM 742 C C . ILE A 1 96 ? -11.715 -8.148 1.358 1.00 92.81 96 ILE A C 1
ATOM 744 O O . ILE A 1 96 ? -12.102 -7.770 2.464 1.00 92.81 96 ILE A O 1
ATOM 748 N N . VAL A 1 97 ? -12.029 -9.357 0.881 1.00 92.81 97 VAL A N 1
ATOM 749 C CA . VAL A 1 97 ? -12.898 -10.301 1.606 1.00 92.81 97 VAL A CA 1
ATOM 750 C C . VAL A 1 97 ? -12.232 -10.786 2.896 1.00 92.81 97 VAL A C 1
ATOM 752 O O . VAL A 1 97 ? -12.892 -10.843 3.935 1.00 92.81 97 VAL A O 1
ATOM 755 N N . GLN A 1 98 ? -10.933 -11.088 2.852 1.00 93.00 98 GLN A N 1
ATOM 756 C CA . GLN A 1 98 ? -10.139 -11.485 4.018 1.00 93.00 98 GLN A CA 1
ATOM 757 C C . GLN A 1 98 ? -10.100 -10.373 5.073 1.00 93.00 98 GLN A C 1
ATOM 759 O O . GLN A 1 98 ? -10.437 -10.621 6.232 1.00 93.00 98 GLN A O 1
ATOM 764 N N . ASN A 1 99 ? -9.781 -9.140 4.665 1.00 94.62 99 ASN A N 1
ATOM 765 C CA . ASN A 1 99 ? -9.763 -7.982 5.561 1.00 94.62 99 ASN A CA 1
ATOM 766 C C . ASN A 1 99 ? -11.135 -7.727 6.191 1.00 94.62 99 ASN A C 1
ATOM 768 O O . ASN A 1 99 ? -11.235 -7.486 7.391 1.00 94.62 99 ASN A O 1
ATOM 772 N N . HIS A 1 100 ? -12.210 -7.838 5.413 1.00 95.81 100 HIS A N 1
ATOM 773 C CA . HIS A 1 100 ? -13.565 -7.665 5.927 1.00 95.81 100 HIS A CA 1
ATOM 774 C C . HIS A 1 100 ? -13.970 -8.775 6.917 1.00 95.81 100 HIS A C 1
ATOM 776 O O . HIS A 1 100 ? -14.619 -8.501 7.928 1.00 95.81 100 HIS A O 1
ATOM 782 N N . ALA A 1 101 ? -13.572 -10.027 6.669 1.00 94.38 101 ALA A N 1
ATOM 783 C CA . ALA A 1 101 ? -13.805 -11.133 7.597 1.00 94.38 101 ALA A CA 1
ATOM 784 C C . ALA A 1 101 ? -13.040 -10.944 8.922 1.00 94.38 101 ALA A C 1
ATOM 786 O O . ALA A 1 101 ? -13.625 -11.131 9.990 1.00 94.38 101 ALA A O 1
ATOM 787 N N . MET A 1 102 ? -11.780 -10.497 8.863 1.00 95.94 102 MET A N 1
ATOM 788 C CA . MET A 1 102 ? -10.998 -10.119 10.049 1.00 95.94 102 MET A CA 1
ATOM 789 C C . MET A 1 102 ? -11.623 -8.959 10.809 1.00 95.94 102 MET A C 1
ATOM 791 O O . MET A 1 102 ? -11.790 -9.045 12.023 1.00 95.94 102 MET A O 1
ATOM 795 N N . ALA A 1 103 ? -12.031 -7.903 10.104 1.00 96.69 103 ALA A N 1
ATOM 796 C CA . ALA A 1 103 ? -12.672 -6.745 10.713 1.00 96.69 103 ALA A CA 1
ATOM 797 C C . ALA A 1 103 ? -13.928 -7.147 11.499 1.00 96.69 103 ALA A C 1
ATOM 799 O O . ALA A 1 103 ? -14.132 -6.677 12.614 1.00 96.69 103 ALA A O 1
ATOM 800 N N . LYS A 1 104 ? -14.734 -8.080 10.974 1.00 96.25 104 LYS A N 1
ATOM 801 C CA . LYS A 1 104 ? -15.907 -8.621 11.680 1.00 96.25 104 LYS A CA 1
ATOM 802 C C . LYS A 1 104 ? -15.559 -9.421 12.934 1.00 96.25 104 LYS A C 1
ATOM 804 O O . LYS A 1 104 ? -16.344 -9.385 13.877 1.00 96.25 104 LYS A O 1
ATOM 809 N N . ALA A 1 105 ? -14.457 -10.170 12.942 1.00 95.25 105 ALA A N 1
ATOM 810 C CA . ALA A 1 105 ? -14.005 -10.887 14.135 1.00 95.25 105 ALA A CA 1
ATOM 811 C C . ALA A 1 105 ? -13.490 -9.903 15.198 1.00 95.25 105 ALA A C 1
ATOM 813 O O . ALA A 1 105 ? -13.895 -9.977 16.356 1.00 95.25 105 ALA A O 1
ATOM 814 N N . ASN A 1 106 ? -12.687 -8.921 14.781 1.00 96.69 106 ASN A N 1
ATOM 815 C CA . ASN A 1 106 ? -12.181 -7.869 15.661 1.00 96.69 106 ASN A CA 1
ATOM 816 C C . ASN A 1 106 ? -13.305 -7.006 16.238 1.00 96.69 106 ASN A C 1
ATOM 818 O O . ASN A 1 106 ? -13.259 -6.672 17.414 1.00 96.69 106 ASN A O 1
ATOM 822 N N . ALA A 1 107 ? -14.335 -6.688 15.451 1.00 96.94 107 ALA A N 1
ATOM 823 C CA . ALA A 1 107 ? -15.491 -5.939 15.935 1.00 96.94 107 ALA A CA 1
ATOM 824 C C . ALA A 1 107 ? -16.188 -6.651 17.105 1.00 96.94 107 ALA A C 1
ATOM 826 O O . ALA A 1 107 ? -16.498 -6.005 18.098 1.00 96.94 107 ALA A O 1
ATOM 827 N N . VAL A 1 108 ? -16.361 -7.979 17.027 1.00 95.69 108 VAL A N 1
ATOM 828 C CA . VAL A 1 108 ? -16.919 -8.772 18.138 1.00 95.69 108 VAL A CA 1
ATOM 829 C C . VAL A 1 108 ? -16.003 -8.711 19.359 1.00 95.69 108 VAL A C 1
ATOM 831 O O . VAL A 1 108 ? -16.480 -8.492 20.464 1.00 95.69 108 VAL A O 1
ATOM 834 N N . ALA A 1 109 ? -14.688 -8.850 19.178 1.00 95.88 109 ALA A N 1
ATOM 835 C CA . ALA A 1 109 ? -13.750 -8.749 20.295 1.00 95.88 109 ALA A CA 1
ATOM 836 C C . ALA A 1 109 ? -13.811 -7.370 20.977 1.00 95.88 109 ALA A C 1
ATOM 838 O O . ALA A 1 109 ? -13.861 -7.294 22.200 1.00 95.88 109 ALA A O 1
ATOM 839 N N . ILE A 1 110 ? -13.856 -6.287 20.195 1.00 97.25 110 ILE A N 1
ATOM 840 C CA . ILE A 1 110 ? -13.966 -4.915 20.710 1.00 97.25 110 ILE A CA 1
ATOM 841 C C . ILE A 1 110 ? -15.290 -4.717 21.459 1.00 97.25 110 ILE A C 1
ATOM 843 O O . ILE A 1 110 ? -15.286 -4.158 22.551 1.00 97.25 110 ILE A O 1
ATOM 847 N N . GLU A 1 111 ? -16.407 -5.198 20.906 1.00 95.81 111 GLU A N 1
ATOM 848 C CA . GLU A 1 111 ? -17.735 -5.136 21.531 1.00 95.81 111 GLU A CA 1
ATOM 849 C C . GLU A 1 111 ? -17.745 -5.847 22.893 1.00 95.81 111 GLU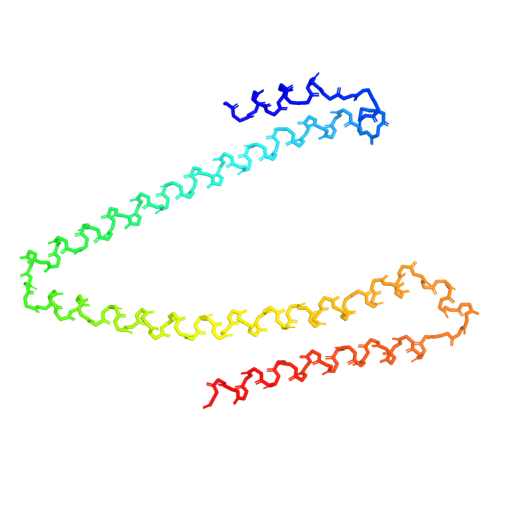 A C 1
ATOM 851 O O . GLU A 1 111 ? -18.157 -5.266 23.898 1.00 95.81 111 GLU A O 1
ATOM 856 N N . VAL A 1 112 ? -17.226 -7.075 22.947 1.00 95.50 112 VAL A N 1
ATOM 857 C CA . VAL A 1 112 ? -17.190 -7.905 24.161 1.00 95.50 112 VAL A CA 1
ATOM 858 C C . VAL A 1 112 ? -16.258 -7.315 25.215 1.00 95.50 112 VAL A C 1
ATOM 860 O O . VAL A 1 112 ? -16.629 -7.227 26.382 1.00 95.50 112 VAL A O 1
ATOM 863 N N . LEU A 1 113 ? -15.060 -6.874 24.824 1.00 95.44 113 LEU A N 1
ATOM 864 C CA . LEU A 1 113 ? -14.104 -6.273 25.757 1.00 95.44 113 LEU A CA 1
ATOM 865 C C . LEU A 1 113 ? -14.590 -4.912 26.270 1.00 95.44 113 LEU A C 1
ATOM 867 O O . LEU A 1 113 ? -14.445 -4.621 27.455 1.00 95.44 113 LEU A O 1
ATOM 871 N N . GLY A 1 114 ? -15.216 -4.104 25.410 1.00 96.56 114 GLY A N 1
ATOM 872 C CA . GLY A 1 114 ? -15.807 -2.821 25.793 1.00 96.56 114 GLY A CA 1
ATOM 873 C C . GLY A 1 114 ? -17.016 -2.961 26.723 1.00 96.56 114 GLY A C 1
ATOM 874 O O . GLY A 1 114 ? -17.268 -2.076 27.536 1.00 96.56 114 GLY A O 1
ATOM 875 N N . SER A 1 115 ? -17.734 -4.086 26.649 1.00 95.12 115 SER A N 1
ATOM 876 C CA . SER A 1 115 ? -18.917 -4.388 27.470 1.00 95.12 115 SER A CA 1
ATOM 877 C C .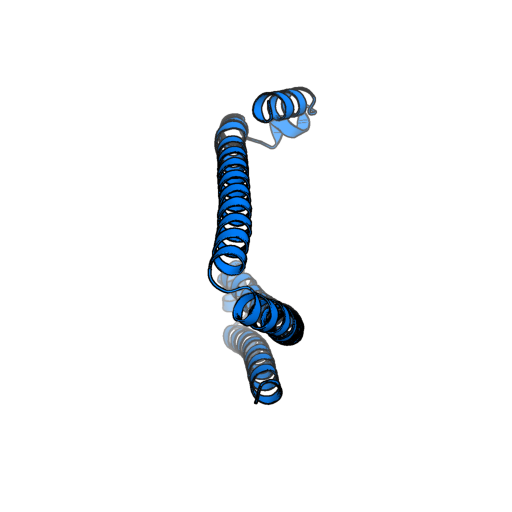 SER A 1 115 ? -18.692 -5.525 28.478 1.00 95.12 115 SER A C 1
ATOM 879 O O . SER A 1 115 ? -19.647 -6.147 28.945 1.00 95.12 115 SER A O 1
ATOM 881 N N . ILE A 1 116 ? -17.439 -5.779 28.876 1.00 95.88 116 ILE A N 1
ATOM 882 C CA . ILE A 1 116 ? -17.063 -6.973 29.655 1.00 95.88 116 ILE A CA 1
ATOM 883 C C . ILE A 1 116 ? -17.853 -7.133 30.961 1.00 95.88 116 ILE A C 1
ATOM 885 O O . ILE A 1 116 ? -18.228 -8.245 31.328 1.00 95.88 116 ILE A O 1
ATOM 889 N N . ARG A 1 117 ? -18.181 -6.022 31.634 1.00 95.81 117 ARG A N 1
ATOM 890 C CA . ARG A 1 117 ? -18.983 -6.031 32.866 1.00 95.81 117 ARG A CA 1
ATOM 891 C C . ARG A 1 117 ? -20.397 -6.569 32.624 1.00 95.81 117 ARG A C 1
ATOM 893 O O . ARG A 1 117 ? -20.903 -7.310 33.458 1.00 95.81 117 ARG A O 1
ATOM 900 N N . THR A 1 118 ? -21.010 -6.224 31.492 1.00 96.06 118 THR A N 1
ATOM 901 C CA . THR A 1 118 ? -22.343 -6.698 31.089 1.00 96.06 118 THR A CA 1
ATOM 902 C C . THR A 1 118 ? -22.313 -8.171 30.693 1.00 96.06 118 THR A C 1
ATOM 904 O O . THR A 1 118 ? -23.225 -8.927 31.020 1.00 96.06 118 THR A O 1
ATOM 907 N N . VAL A 1 119 ? -21.247 -8.604 30.017 1.00 95.81 119 VAL A N 1
ATOM 908 C CA . VAL A 1 119 ? -21.068 -10.015 29.649 1.00 95.81 119 VAL A CA 1
ATOM 909 C C . VAL A 1 119 ? -20.935 -10.882 30.903 1.00 95.81 119 VAL A C 1
ATOM 911 O O . VAL A 1 119 ? -21.617 -11.898 31.007 1.00 95.81 119 VAL A O 1
ATOM 914 N N . GLN A 1 120 ? -20.131 -10.452 31.881 1.00 95.19 120 GLN A N 1
ATOM 915 C CA . GLN A 1 120 ? -19.952 -11.169 33.149 1.00 95.19 120 GLN A CA 1
ATOM 916 C C . GLN A 1 120 ? -21.204 -11.140 34.031 1.00 95.19 120 GLN A C 1
ATOM 918 O O . GLN A 1 120 ? -21.557 -12.157 34.622 1.00 95.19 120 GLN A O 1
ATOM 923 N N . SER A 1 121 ? -21.923 -10.011 34.099 1.00 96.19 121 SER A N 1
ATOM 924 C CA . SER A 1 121 ? -23.170 -9.933 34.876 1.00 96.19 121 SER A CA 1
ATOM 925 C C . SER A 1 121 ? -24.257 -10.863 34.337 1.00 96.19 121 SER A C 1
ATOM 927 O O . SER A 1 121 ? -25.101 -11.323 35.099 1.00 96.19 121 SER A O 1
ATOM 929 N N . ASN A 1 122 ? -24.221 -11.148 33.033 1.00 95.00 122 ASN A N 1
ATOM 930 C CA . ASN A 1 122 ? -25.154 -12.048 32.362 1.00 95.00 122 ASN A CA 1
ATOM 931 C C . ASN A 1 122 ? -24.616 -13.485 32.215 1.00 95.00 122 ASN A C 1
ATOM 933 O O . ASN A 1 122 ? -25.290 -14.306 31.596 1.00 95.00 122 ASN A O 1
ATOM 937 N N . VAL A 1 123 ? -23.421 -13.798 32.744 1.00 94.88 123 VAL A N 1
ATOM 938 C CA . VAL A 1 123 ? -22.745 -15.108 32.588 1.00 94.88 123 VAL A CA 1
ATOM 939 C C . VAL A 1 123 ? -22.672 -15.539 31.106 1.00 94.88 123 VAL A C 1
ATOM 941 O O . VAL A 1 123 ? -22.903 -16.690 30.725 1.00 94.88 123 VAL A O 1
ATOM 944 N N . GLY A 1 124 ? -22.425 -14.560 30.229 1.00 93.69 124 GLY A N 1
ATOM 945 C CA . GLY A 1 124 ? -22.481 -14.689 28.771 1.00 93.69 124 GLY A CA 1
ATOM 946 C C . GLY A 1 124 ? -21.156 -15.080 28.110 1.00 93.69 124 GLY A C 1
ATOM 947 O O . GLY A 1 124 ? -21.083 -15.153 26.883 1.00 93.69 124 GLY A O 1
ATOM 948 N N . GLU A 1 125 ? -20.090 -15.347 28.870 1.00 94.38 125 GLU A N 1
ATOM 949 C CA . GLU A 1 125 ? -18.725 -15.489 28.342 1.00 94.38 125 GLU A CA 1
ATOM 950 C C . GLU A 1 125 ? -18.615 -16.621 27.318 1.00 94.38 125 GLU A C 1
ATOM 952 O O . GLU A 1 125 ? -17.986 -16.473 26.270 1.00 94.38 125 GLU A O 1
ATOM 957 N N . ARG A 1 126 ? -19.264 -17.761 27.587 1.00 95.19 126 ARG A N 1
ATOM 958 C CA . ARG A 1 126 ? -19.264 -18.908 26.665 1.00 95.19 126 ARG A CA 1
ATOM 959 C C . ARG A 1 126 ? -19.982 -18.599 25.354 1.00 95.19 126 ARG A C 1
ATOM 961 O O . ARG A 1 126 ? -19.595 -19.138 24.317 1.00 95.19 126 ARG A O 1
ATOM 968 N N . GLN A 1 127 ? -21.029 -17.779 25.396 1.00 94.81 127 GLN A N 1
ATOM 969 C CA . GLN A 1 127 ? -21.793 -17.408 24.209 1.00 94.81 127 GLN A CA 1
ATOM 970 C C . GLN A 1 127 ? -20.982 -16.459 23.325 1.00 94.81 127 GLN A C 1
ATOM 972 O O . GLN A 1 127 ? -20.820 -16.723 22.133 1.00 94.81 127 GLN A O 1
ATOM 977 N N . GLU A 1 128 ? -20.384 -15.426 23.916 1.00 95.00 128 GLU A N 1
ATOM 978 C CA . GLU A 1 128 ? -19.539 -14.477 23.187 1.00 95.00 128 GLU A CA 1
ATOM 979 C C . GLU A 1 128 ? -18.248 -15.126 22.662 1.00 95.00 128 GLU A C 1
ATOM 981 O O . GLU A 1 128 ? -17.840 -14.875 21.525 1.00 95.00 128 GLU A O 1
ATOM 986 N N . ALA A 1 129 ? -17.656 -16.063 23.413 1.00 94.94 129 ALA A N 1
ATOM 987 C CA . ALA A 1 129 ? -16.524 -16.858 22.937 1.00 94.94 129 ALA A CA 1
ATOM 988 C C . ALA A 1 129 ? -16.884 -17.695 21.696 1.00 94.94 129 ALA A C 1
ATOM 990 O O . ALA A 1 129 ? -16.105 -17.756 20.742 1.00 94.94 129 ALA A O 1
ATOM 991 N N . ARG A 1 130 ? -18.080 -18.305 21.662 1.00 96.56 130 ARG A N 1
ATOM 992 C CA . ARG A 1 130 ? -18.576 -19.021 20.471 1.00 96.56 130 ARG A CA 1
ATOM 993 C C . ARG A 1 130 ? -18.801 -18.072 19.295 1.00 96.56 130 ARG A C 1
ATOM 995 O O . ARG A 1 130 ? -18.351 -18.379 18.194 1.00 96.56 130 ARG A O 1
ATOM 1002 N N . ARG A 1 131 ? -19.410 -16.903 19.523 1.00 95.62 131 ARG A N 1
ATOM 1003 C CA . ARG A 1 131 ? -19.626 -15.878 18.486 1.00 95.62 131 ARG A CA 1
ATOM 1004 C C . ARG A 1 131 ? -18.304 -15.429 17.857 1.00 95.62 131 ARG A C 1
ATOM 1006 O O . ARG A 1 131 ? -18.204 -15.344 16.632 1.00 95.62 131 ARG A O 1
ATOM 1013 N N . PHE A 1 132 ? -17.270 -15.189 18.664 1.00 95.75 132 PHE A N 1
ATOM 1014 C CA . PHE A 1 132 ? -15.934 -14.861 18.159 1.00 95.75 132 PHE A CA 1
ATOM 1015 C C . PHE A 1 132 ? -15.321 -16.021 17.358 1.00 95.75 132 PHE A C 1
ATOM 1017 O O . PHE A 1 132 ? -14.862 -15.820 16.230 1.00 95.75 132 PHE A O 1
ATOM 1024 N N . MET A 1 133 ? -15.386 -17.245 17.894 1.00 96.94 133 MET A N 1
ATOM 1025 C CA . MET A 1 133 ? -14.898 -18.465 17.239 1.00 96.94 133 MET A CA 1
ATOM 1026 C C . MET A 1 133 ? -15.548 -18.681 15.862 1.00 96.94 133 MET A C 1
ATOM 1028 O O . MET A 1 133 ? -14.867 -19.025 14.899 1.00 96.94 133 MET A O 1
ATOM 1032 N N . GLU A 1 134 ? -16.854 -18.446 15.730 1.00 97.00 134 GLU A N 1
ATOM 1033 C CA . GLU A 1 134 ? -17.576 -18.549 14.457 1.00 97.00 134 GLU A CA 1
ATOM 1034 C C . GLU A 1 134 ? -17.075 -17.541 13.417 1.00 97.00 134 GLU A C 1
ATOM 1036 O O . GLU A 1 134 ? -16.834 -17.908 12.261 1.00 97.00 134 GLU A O 1
ATOM 1041 N N . ARG A 1 135 ? -16.862 -16.279 13.816 1.00 96.12 135 ARG A N 1
ATOM 1042 C CA . ARG A 1 135 ? -16.322 -15.242 12.919 1.00 96.12 135 ARG A CA 1
ATOM 1043 C C . ARG A 1 135 ? -14.885 -15.541 12.507 1.00 96.12 135 ARG A C 1
ATOM 1045 O O . ARG A 1 135 ? -14.543 -15.369 11.335 1.00 96.12 135 ARG A O 1
ATOM 1052 N N . LEU A 1 136 ? -14.072 -16.046 13.431 1.00 95.75 136 LEU A N 1
ATOM 1053 C CA . LEU A 1 136 ? -12.702 -16.454 13.145 1.00 95.75 136 LEU A CA 1
ATOM 1054 C C . LEU A 1 136 ? -12.662 -17.663 12.199 1.00 95.75 136 LEU A C 1
ATOM 1056 O O . LEU A 1 136 ? -11.920 -17.660 11.220 1.00 95.75 136 LEU A O 1
ATOM 1060 N N . ASN A 1 137 ? -13.521 -18.660 12.417 1.00 96.31 137 ASN A N 1
ATOM 1061 C CA . ASN A 1 137 ? -13.652 -19.813 11.527 1.00 96.31 137 ASN A CA 1
ATOM 1062 C C . ASN A 1 137 ? -14.099 -19.410 10.119 1.00 96.31 137 ASN A C 1
ATOM 1064 O O . ASN A 1 137 ? -13.600 -19.961 9.138 1.00 96.31 137 ASN A O 1
ATOM 1068 N N . TYR A 1 138 ? -15.007 -18.438 9.996 1.00 94.50 138 TYR A N 1
ATOM 1069 C CA . TYR A 1 138 ? -15.380 -17.881 8.697 1.00 94.50 138 TYR A CA 1
ATOM 1070 C C . TYR A 1 138 ? -14.172 -17.255 7.986 1.00 94.50 138 TYR A C 1
ATOM 1072 O O . TYR A 1 138 ? -13.919 -17.575 6.827 1.00 94.50 138 TYR A O 1
ATOM 1080 N N . TYR A 1 139 ? -13.377 -16.436 8.680 1.00 93.94 139 TYR A N 1
ATOM 1081 C CA . TYR A 1 139 ? -12.134 -15.898 8.120 1.00 93.94 139 TYR A CA 1
ATOM 1082 C C . TYR A 1 139 ? -11.161 -16.995 7.668 1.00 93.94 139 TYR A C 1
ATOM 1084 O O . TYR A 1 139 ? -10.652 -16.941 6.549 1.00 93.94 139 TYR A O 1
ATOM 1092 N N . LEU A 1 140 ? -10.947 -18.023 8.493 1.00 93.94 140 LEU A N 1
ATOM 1093 C CA . LEU A 1 140 ? -10.059 -19.134 8.147 1.00 93.94 140 LEU A CA 1
ATOM 1094 C C . LEU A 1 140 ? -10.546 -19.891 6.904 1.00 93.94 140 LEU A C 1
ATOM 1096 O O . LEU A 1 140 ? -9.731 -20.314 6.085 1.00 93.94 140 LEU A O 1
ATOM 1100 N N . ARG A 1 141 ? -11.865 -20.034 6.719 1.00 92.69 141 ARG A N 1
ATOM 1101 C CA . ARG A 1 141 ? -12.436 -20.599 5.485 1.00 92.69 141 ARG A CA 1
ATOM 1102 C C . ARG A 1 141 ? -12.175 -19.706 4.274 1.00 92.69 141 ARG A C 1
ATOM 1104 O O . ARG A 1 141 ? -11.822 -20.235 3.226 1.00 92.69 141 ARG A O 1
ATOM 1111 N N . VAL A 1 142 ? -12.308 -18.385 4.413 1.00 90.75 142 VAL A N 1
ATOM 1112 C CA . VAL A 1 142 ? -12.005 -17.426 3.333 1.00 90.75 142 VAL A CA 1
ATOM 1113 C C . VAL A 1 142 ? -10.534 -17.522 2.916 1.00 90.75 142 VAL A C 1
ATOM 1115 O O . VAL A 1 142 ? -10.246 -17.563 1.720 1.00 90.75 142 VAL A O 1
ATOM 1118 N N . ILE A 1 143 ? -9.609 -17.616 3.878 1.00 89.62 143 ILE A N 1
ATOM 1119 C CA . ILE A 1 143 ? -8.183 -17.823 3.588 1.00 89.62 143 ILE A CA 1
ATOM 1120 C C . ILE A 1 143 ? -7.963 -19.134 2.852 1.00 89.62 143 ILE A C 1
ATOM 1122 O O . ILE A 1 143 ? -7.360 -19.128 1.783 1.00 89.62 143 ILE A O 1
ATOM 1126 N N . LYS A 1 144 ? -8.474 -20.249 3.390 1.00 89.00 144 LYS A N 1
ATOM 1127 C CA . LYS A 1 144 ? -8.314 -21.563 2.755 1.00 89.00 144 LYS A CA 1
ATOM 1128 C C . LYS A 1 144 ? -8.836 -21.538 1.319 1.00 89.00 144 LYS A C 1
ATOM 1130 O O . LYS A 1 144 ? -8.129 -21.960 0.416 1.00 89.00 144 LYS A O 1
ATOM 1135 N N . ALA A 1 145 ? -10.021 -20.970 1.096 1.00 84.56 145 ALA A N 1
ATOM 1136 C CA . ALA A 1 145 ? -10.600 -20.833 -0.238 1.00 84.56 145 ALA A CA 1
ATOM 1137 C C . ALA A 1 145 ? -9.760 -19.957 -1.182 1.00 84.56 145 ALA A C 1
ATOM 1139 O O . ALA A 1 145 ? -9.768 -20.200 -2.381 1.00 84.56 145 ALA A O 1
ATOM 1140 N N . THR A 1 146 ? -9.030 -18.963 -0.665 1.00 80.62 146 THR A N 1
ATOM 1141 C CA . THR A 1 146 ? -8.106 -18.162 -1.484 1.00 80.62 146 THR A CA 1
ATOM 1142 C C . THR A 1 146 ? -6.894 -18.994 -1.905 1.00 80.62 146 THR A C 1
ATOM 1144 O O . THR A 1 146 ? -6.552 -18.997 -3.080 1.00 80.62 146 THR A O 1
ATOM 1147 N N . VAL A 1 147 ? -6.302 -19.756 -0.979 1.00 77.19 147 VAL A N 1
ATOM 1148 C CA . VAL A 1 147 ? -5.120 -20.595 -1.247 1.00 77.19 147 VAL A CA 1
ATOM 1149 C C . VAL A 1 147 ? -5.422 -21.698 -2.269 1.00 77.19 147 VAL A C 1
ATOM 1151 O O . VAL A 1 147 ? -4.646 -21.890 -3.196 1.00 77.19 147 VAL A O 1
ATOM 1154 N N . TYR A 1 148 ? -6.570 -22.378 -2.158 1.00 71.44 148 TYR A N 1
ATOM 1155 C CA . TYR A 1 148 ? -6.960 -23.444 -3.098 1.00 71.44 148 TYR A CA 1
ATOM 1156 C C . TYR A 1 148 ? -7.311 -22.954 -4.510 1.00 71.44 148 TYR A C 1
ATOM 1158 O O . TYR A 1 148 ? -7.396 -23.766 -5.421 1.00 71.44 148 TYR A O 1
ATOM 1166 N N . LEU A 1 149 ? -7.570 -21.657 -4.695 1.00 63.25 149 LEU A N 1
ATOM 1167 C CA . LEU A 1 149 ? -7.816 -21.069 -6.017 1.00 63.25 149 LEU A CA 1
ATOM 1168 C C . LEU A 1 149 ? -6.533 -20.540 -6.673 1.00 63.25 149 LEU A C 1
ATOM 1170 O O . LEU A 1 149 ? -6.570 -20.129 -7.831 1.00 63.25 149 LEU A O 1
ATOM 1174 N N . GLU A 1 150 ? -5.427 -20.512 -5.926 1.00 60.06 150 GLU A N 1
ATOM 1175 C CA . GLU A 1 150 ? -4.121 -20.026 -6.374 1.00 60.06 150 GLU A CA 1
ATOM 1176 C C . GLU A 1 150 ? -3.159 -21.177 -6.748 1.00 60.06 150 GLU A C 1
ATOM 1178 O O . GLU A 1 150 ? -2.203 -20.941 -7.485 1.00 60.06 150 GLU A O 1
ATOM 1183 N N . THR A 1 151 ? -3.438 -22.410 -6.291 1.00 49.56 151 THR A N 1
ATOM 1184 C CA . THR A 1 151 ? -2.781 -23.678 -6.690 1.00 49.56 151 THR A CA 1
ATOM 1185 C C . THR A 1 151 ? -3.499 -24.370 -7.838 1.00 49.56 151 THR A C 1
ATOM 1187 O O . THR A 1 151 ? -2.809 -24.822 -8.776 1.00 49.56 151 THR A O 1
#

InterPro domains:
  IPR011527 ABC transporter type 1, transmembrane domain [PF00664] (1-142)
  IPR011527 ABC transporter type 1, transmembrane domain [PS50929] (1-151)
  IPR036640 ABC transporter type 1, transmembrane domain superfamily [G3DSA:1.20.1560.10] (1-150)
  IPR036640 ABC transporter type 1, transmembrane domain superfamily [SSF90123] (1-146)
  IPR039421 Type 1 protein exporter [PTHR43394] (1-141)

pLDDT: mean 91.55, std 6.29, range [49.56, 97.5]

Foldseek 3Di:
DQLVVLVVVVVPDDPVVPVVDDPVVSVVCSPVVVVVVVVVVVVVVVVVVVVVCCVVVVLVVCCVPDVVVSVVVVVVVVVVVVVCVVVVVLCVVLVVVLVVLVVLLVVLVCVCVVCVVVCVVVVNPVVSVVVSVVSVVVSVVSVVVSVVVVD

Organism: NCBI:txid327968

Radius of gyration: 26.42 Å; chains: 1; bounding box: 49×54×66 Å